Protein AF-A0A3G1RLX0-F1 (afdb_monomer)

Sequence (71 aa):
MFKNILLPYDFENDFSAIPDYLEKVTDEDSVVVIYHVVTENDLAISVKYYNKHKEDIIREKEKNSLHFYVN

Foldseek 3Di:
DAQEAEAEDEPVDDCVVVVVVCVVVDDPNHDYHYDYDDDPVNQVCCCPPVVAHPVNVVVVSVVVVVVVVPD

pLDDT: mean 80.17, std 12.58, range [31.91, 92.25]

Mean predicted aligned error: 6.84 Å

Secondary structure (DSSP, 8-state):
--SEEEEE--TTS--TTHHHHHTTT--TT-EEEEE----HHHHHHHHHHH---HHHHHHHHHHHHHTTS--

Solvent-accessible surface area (backbone atoms only — not comparable to full-atom values): 4422 Å² total; per-residue (Å²): 114,45,58,70,41,80,41,80,46,64,87,88,52,86,64,81,69,50,59,73,52,46,65,76,42,42,52,98,83,35,46,78,47,79,46,64,89,77,53,73,64,58,51,51,47,32,37,73,77,67,71,38,51,74,68,53,54,49,52,53,51,48,50,61,61,49,60,66,78,77,112

Structure (mmCIF, N/CA/C/O backbone):
data_AF-A0A3G1RLX0-F1
#
_entry.id   AF-A0A3G1RLX0-F1
#
loop_
_atom_site.group_PDB
_atom_site.id
_atom_site.type_symbol
_atom_site.label_atom_id
_atom_site.label_alt_id
_atom_site.label_comp_id
_atom_site.label_asym_id
_atom_site.label_entity_id
_atom_site.label_seq_id
_atom_site.pdbx_PDB_ins_code
_atom_site.Cartn_x
_atom_site.Cartn_y
_atom_site.Cartn_z
_atom_site.occupancy
_atom_site.B_iso_or_equiv
_atom_site.auth_seq_id
_atom_site.auth_comp_id
_atom_site.auth_asym_id
_atom_site.auth_atom_id
_atom_site.pdbx_PDB_model_num
ATOM 1 N N . MET A 1 1 ? -15.116 3.622 13.275 1.00 82.25 1 MET A N 1
ATOM 2 C CA . MET A 1 1 ? -14.034 2.766 12.768 1.00 82.25 1 MET A CA 1
ATOM 3 C C . MET A 1 1 ? -14.479 2.115 11.476 1.00 82.25 1 MET A C 1
ATOM 5 O O . MET A 1 1 ? -15.630 1.688 11.385 1.00 82.25 1 MET A O 1
ATOM 9 N N . PHE A 1 2 ? -13.637 2.160 10.446 1.00 86.62 2 PHE A N 1
ATOM 10 C CA . PHE A 1 2 ? -13.996 1.706 9.102 1.00 86.62 2 PHE A CA 1
ATOM 11 C C . PHE A 1 2 ? -13.647 0.233 8.922 1.00 86.62 2 PHE A C 1
ATOM 13 O O . PHE A 1 2 ? -12.499 -0.146 9.092 1.00 86.62 2 PHE A O 1
ATOM 20 N N . LYS A 1 3 ? -14.621 -0.584 8.505 1.00 89.56 3 LYS A N 1
ATOM 21 C CA . LYS A 1 3 ? -14.411 -2.030 8.311 1.00 89.56 3 LYS A CA 1
ATOM 22 C C . LYS A 1 3 ? -13.607 -2.371 7.058 1.00 89.56 3 LYS A C 1
ATOM 24 O O . LYS A 1 3 ? -12.913 -3.375 7.043 1.00 89.56 3 LYS A O 1
ATOM 29 N N . ASN A 1 4 ? -13.702 -1.545 6.017 1.00 92.25 4 ASN A N 1
ATOM 30 C CA . ASN A 1 4 ? -12.965 -1.726 4.769 1.00 92.25 4 ASN A CA 1
ATOM 31 C C . ASN A 1 4 ? -12.344 -0.389 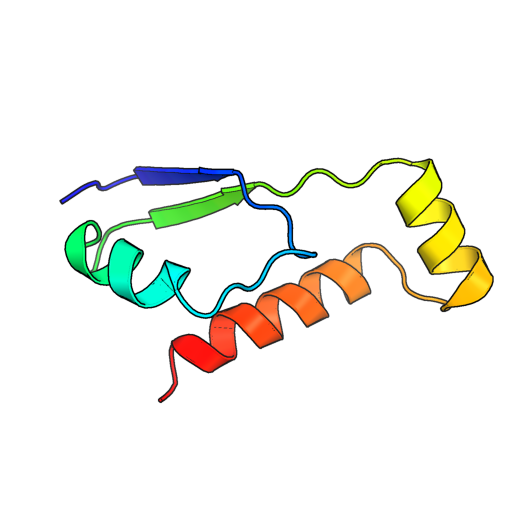4.371 1.00 92.25 4 ASN A C 1
ATOM 33 O O . ASN A 1 4 ? -13.070 0.586 4.165 1.00 92.25 4 ASN A O 1
ATOM 37 N N . ILE A 1 5 ? -11.020 -0.348 4.259 1.00 90.06 5 ILE A N 1
ATOM 38 C CA . ILE A 1 5 ? -10.260 0.845 3.892 1.00 90.06 5 ILE A CA 1
ATOM 39 C C . ILE A 1 5 ? -9.478 0.537 2.623 1.00 90.06 5 ILE A C 1
ATOM 41 O O . ILE A 1 5 ? -8.659 -0.376 2.604 1.00 90.06 5 ILE A O 1
ATOM 45 N N . LEU A 1 6 ? -9.715 1.312 1.565 1.00 90.50 6 LEU A N 1
ATOM 46 C CA . LEU A 1 6 ? -8.848 1.329 0.391 1.00 90.50 6 LEU A CA 1
ATOM 47 C C . LEU A 1 6 ? -7.851 2.472 0.559 1.00 90.50 6 LEU A C 1
ATOM 49 O O . LEU A 1 6 ? -8.247 3.637 0.561 1.00 90.50 6 LEU A O 1
ATOM 53 N N . LEU A 1 7 ? -6.573 2.134 0.696 1.00 87.81 7 LEU A N 1
ATOM 54 C CA . LEU A 1 7 ? -5.491 3.096 0.833 1.00 87.81 7 LEU A CA 1
ATOM 55 C C . LEU A 1 7 ? -4.712 3.181 -0.488 1.00 87.81 7 LEU A C 1
ATOM 57 O O . LEU A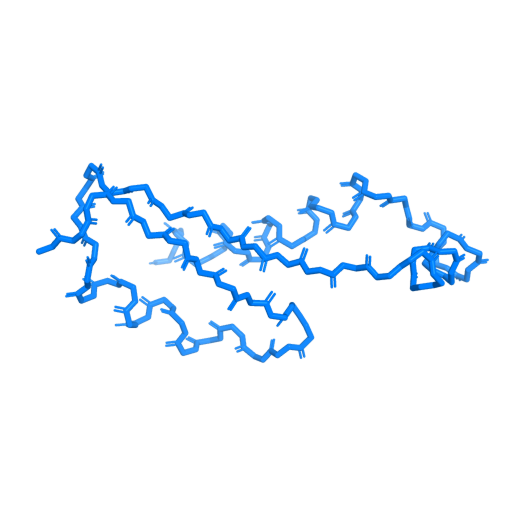 1 7 ? -3.851 2.333 -0.737 1.00 87.81 7 LEU A O 1
ATOM 61 N N . PRO A 1 8 ? -4.992 4.174 -1.351 1.00 87.81 8 PRO A N 1
ATOM 62 C CA . PRO A 1 8 ? -4.137 4.447 -2.494 1.00 87.81 8 PRO A CA 1
ATOM 63 C C . PRO A 1 8 ? -2.796 4.971 -1.981 1.00 87.81 8 PRO A C 1
ATOM 65 O O . PRO A 1 8 ? -2.745 5.998 -1.303 1.00 87.81 8 PRO A O 1
ATOM 68 N N . TYR A 1 9 ? -1.716 4.255 -2.277 1.00 84.44 9 TYR A N 1
ATOM 69 C CA . TYR A 1 9 ? -0.400 4.601 -1.765 1.00 84.44 9 TYR A CA 1
ATOM 70 C C . TYR A 1 9 ? 0.698 4.332 -2.786 1.00 84.44 9 TYR A C 1
ATOM 72 O O . TYR A 1 9 ? 0.753 3.278 -3.421 1.00 84.44 9 TYR A O 1
ATOM 80 N N . ASP A 1 10 ? 1.587 5.307 -2.927 1.00 82.75 10 ASP A N 1
ATOM 81 C CA . ASP A 1 10 ? 2.818 5.149 -3.682 1.00 82.75 10 ASP A CA 1
ATOM 82 C C . ASP A 1 10 ? 3.923 4.669 -2.741 1.00 82.75 10 ASP A C 1
ATOM 84 O O . ASP A 1 10 ? 4.278 5.384 -1.807 1.00 82.75 10 ASP A O 1
ATOM 88 N N . PHE A 1 11 ? 4.462 3.471 -2.977 1.00 74.38 11 PHE A N 1
ATOM 89 C CA . PHE A 1 11 ? 5.521 2.910 -2.146 1.00 74.38 11 PHE A CA 1
ATOM 90 C C . PHE A 1 11 ? 6.876 3.625 -2.256 1.00 74.38 11 PHE A C 1
ATOM 92 O O . PHE A 1 11 ? 7.812 3.213 -1.564 1.00 74.38 11 PHE A O 1
ATOM 99 N N . GLU A 1 12 ? 7.007 4.625 -3.126 1.00 76.25 12 GLU A N 1
ATOM 100 C CA . GLU A 1 12 ? 8.154 5.538 -3.157 1.00 76.25 12 GLU A CA 1
ATOM 101 C C . GLU A 1 12 ? 8.033 6.670 -2.125 1.00 76.25 12 GLU A C 1
ATOM 103 O O . GLU A 1 12 ? 9.021 7.336 -1.812 1.00 76.25 12 GLU A O 1
ATOM 108 N N . ASN A 1 13 ? 6.843 6.879 -1.557 1.00 75.56 13 ASN A N 1
ATOM 109 C CA . ASN A 1 13 ? 6.662 7.811 -0.452 1.00 75.56 13 ASN A CA 1
ATOM 110 C C . ASN A 1 13 ? 7.140 7.205 0.874 1.00 75.56 13 ASN A C 1
ATOM 112 O O . ASN A 1 13 ? 7.319 5.996 1.020 1.00 75.56 13 ASN A O 1
ATOM 116 N N . ASP A 1 14 ? 7.322 8.069 1.872 1.00 77.31 14 ASP A N 1
ATOM 117 C CA . ASP A 1 14 ? 7.575 7.628 3.240 1.00 77.31 14 ASP A CA 1
ATOM 118 C C . ASP A 1 14 ? 6.299 7.023 3.847 1.00 77.31 14 ASP A C 1
ATOM 120 O O . ASP A 1 14 ? 5.220 7.626 3.792 1.00 77.31 14 ASP A O 1
ATOM 124 N N . PHE A 1 15 ? 6.403 5.802 4.377 1.00 74.88 15 PHE A N 1
ATOM 125 C CA . PHE A 1 15 ? 5.286 5.084 5.000 1.00 74.88 15 PHE A CA 1
ATOM 126 C C . PHE A 1 15 ? 5.214 5.334 6.508 1.00 74.88 15 PHE A C 1
ATOM 128 O O . PHE A 1 15 ? 4.253 4.913 7.137 1.00 74.88 15 PHE A O 1
ATOM 135 N N . SER A 1 16 ? 6.187 6.032 7.100 1.00 77.81 16 SER A N 1
ATOM 136 C CA . SER A 1 16 ? 6.323 6.183 8.553 1.00 77.81 16 SER A CA 1
ATOM 137 C C . SER A 1 16 ? 5.098 6.795 9.247 1.00 77.81 16 SER A C 1
ATOM 139 O O . SER A 1 16 ? 4.756 6.378 10.347 1.00 77.81 16 SER A O 1
ATOM 141 N N . ALA A 1 17 ? 4.406 7.741 8.604 1.00 72.19 17 ALA A N 1
ATOM 142 C CA . ALA A 1 17 ? 3.267 8.458 9.189 1.00 72.19 17 ALA A CA 1
ATOM 143 C C . ALA A 1 17 ? 1.898 7.791 8.944 1.00 72.19 17 ALA A C 1
ATOM 145 O O . ALA A 1 17 ? 0.883 8.226 9.492 1.00 72.19 17 ALA A O 1
ATOM 146 N N . ILE A 1 18 ? 1.843 6.769 8.085 1.00 81.19 18 ILE A N 1
ATOM 147 C CA . ILE A 1 18 ? 0.600 6.085 7.712 1.00 81.19 18 ILE A CA 1
ATOM 148 C C . ILE A 1 18 ? 0.074 5.173 8.840 1.00 81.19 18 ILE A C 1
ATOM 150 O O . ILE A 1 18 ? -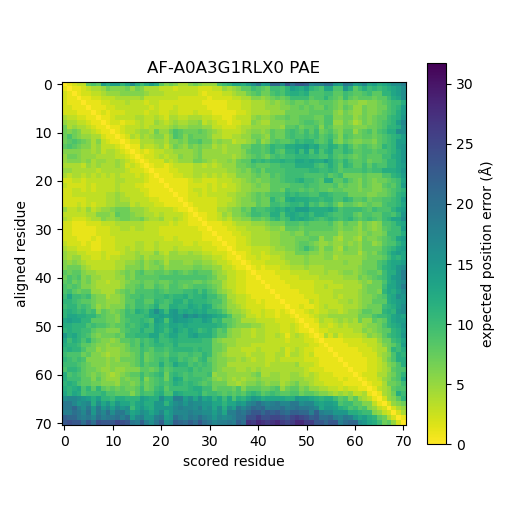1.128 5.252 9.112 1.00 81.19 18 ILE A O 1
ATOM 154 N N . PRO A 1 19 ? 0.907 4.362 9.529 1.00 81.75 19 PRO A N 1
ATOM 155 C CA . PRO A 1 19 ? 0.475 3.531 10.655 1.00 81.75 19 PRO A CA 1
ATOM 156 C C . PRO A 1 19 ? -0.285 4.308 11.737 1.00 81.75 19 PRO A C 1
ATOM 158 O O . PRO A 1 19 ? -1.426 3.964 12.037 1.00 81.75 19 PRO A O 1
ATOM 161 N N . ASP A 1 20 ? 0.269 5.427 12.214 1.00 82.5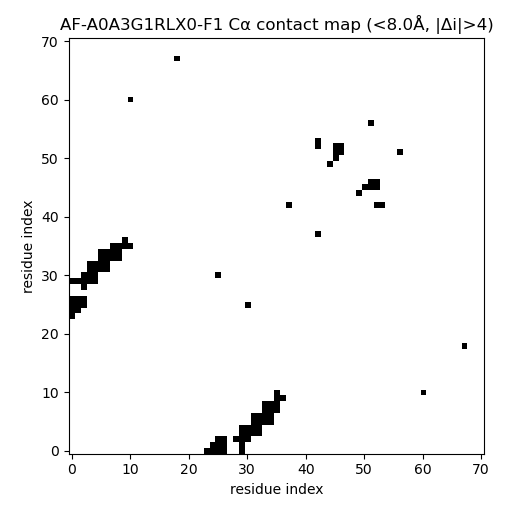0 20 ASP A N 1
ATOM 162 C CA . ASP A 1 20 ? -0.342 6.272 13.254 1.00 82.50 20 ASP A CA 1
ATOM 163 C C . ASP A 1 20 ? -1.729 6.812 12.873 1.00 82.50 20 ASP A C 1
ATOM 165 O O . ASP A 1 20 ? -2.557 7.139 13.732 1.00 82.50 20 ASP A O 1
ATOM 169 N N . TYR A 1 21 ? -1.969 7.009 11.575 1.00 83.44 21 TYR A N 1
ATOM 170 C CA . TYR A 1 21 ? -3.274 7.417 11.077 1.00 83.44 21 TYR A CA 1
ATOM 171 C C . TYR A 1 21 ? -4.228 6.227 11.000 1.00 83.44 21 TYR A C 1
ATOM 173 O O . TYR A 1 21 ? -5.372 6.351 11.438 1.00 83.44 21 TYR A O 1
ATOM 181 N N . LEU A 1 22 ? -3.760 5.088 10.479 1.00 85.94 22 LEU A N 1
ATOM 182 C CA . LEU A 1 22 ? -4.556 3.869 10.353 1.00 85.94 22 LEU A CA 1
ATOM 183 C C . LEU A 1 22 ? -5.063 3.392 11.717 1.00 85.94 22 LEU A C 1
ATOM 185 O O . LEU A 1 22 ? -6.262 3.166 11.842 1.00 85.94 22 LEU A O 1
ATOM 189 N N . GLU A 1 23 ? -4.226 3.393 12.756 1.00 86.12 23 GLU A N 1
ATOM 190 C CA . GLU A 1 23 ? -4.623 3.027 14.127 1.00 86.12 23 GLU A CA 1
ATOM 191 C C . GLU A 1 23 ? -5.814 3.832 14.665 1.00 86.12 23 GLU A C 1
ATOM 193 O O . GLU A 1 23 ? -6.609 3.333 15.457 1.00 86.12 23 GLU A O 1
ATOM 198 N N . LYS A 1 24 ? -5.979 5.086 14.230 1.00 88.62 24 LYS A N 1
ATOM 199 C CA . LYS A 1 24 ? -7.086 5.951 14.674 1.00 88.62 24 LYS A CA 1
ATOM 200 C C . LYS A 1 24 ? -8.394 5.661 13.942 1.00 88.62 24 LYS A C 1
ATOM 202 O O . LYS A 1 24 ? -9.445 6.152 14.359 1.00 88.62 24 LYS A O 1
ATOM 207 N N . VAL A 1 25 ? -8.336 4.930 12.829 1.00 87.38 25 VAL A N 1
ATOM 208 C CA . VAL A 1 25 ? -9.457 4.735 11.900 1.00 87.38 25 VAL A CA 1
ATOM 209 C C . VAL A 1 25 ? -9.791 3.260 11.616 1.00 87.38 25 VAL A C 1
ATOM 211 O O . VAL A 1 25 ? -10.856 3.010 11.035 1.00 87.38 25 VAL A O 1
ATOM 214 N N . THR A 1 26 ? -8.971 2.308 12.094 1.00 89.12 26 THR A N 1
ATOM 215 C CA . THR A 1 26 ? -9.178 0.840 12.070 1.00 89.12 26 THR A CA 1
ATOM 216 C C . THR A 1 26 ? -9.423 0.191 13.446 1.00 89.12 26 THR A C 1
ATOM 218 O O . THR A 1 26 ? -8.714 0.485 14.400 1.00 89.12 26 THR A O 1
ATOM 221 N N . ASP A 1 27 ? -10.352 -0.766 13.512 1.00 89.62 27 ASP A N 1
ATOM 222 C CA . ASP A 1 27 ? -10.533 -1.731 14.618 1.00 89.62 27 ASP A CA 1
ATOM 223 C C . ASP A 1 27 ? -9.889 -3.100 14.293 1.00 89.62 27 ASP A C 1
ATOM 225 O O . ASP A 1 27 ? -9.471 -3.330 13.160 1.00 89.62 27 ASP A O 1
ATOM 229 N N . GLU A 1 28 ? -9.890 -4.045 15.245 1.00 86.00 28 GLU A N 1
ATOM 230 C CA . GLU A 1 28 ? -9.340 -5.414 15.096 1.00 86.00 28 GLU A CA 1
ATOM 231 C C . GLU A 1 28 ? -9.849 -6.188 13.866 1.00 86.00 28 GLU A C 1
ATOM 233 O O . GLU A 1 28 ? -9.125 -6.995 13.290 1.00 86.00 28 GLU A O 1
ATOM 238 N N . ASP A 1 29 ? -11.096 -5.959 13.456 1.00 89.31 29 ASP A N 1
ATOM 239 C CA . ASP A 1 29 ? -11.740 -6.625 12.319 1.00 89.31 29 ASP A CA 1
ATOM 240 C C . ASP A 1 29 ? -11.714 -5.787 11.030 1.00 89.31 29 ASP A C 1
ATOM 242 O O . ASP A 1 29 ? -12.402 -6.106 10.057 1.00 89.31 29 ASP A O 1
ATOM 246 N N . SER A 1 30 ? -10.959 -4.689 11.021 1.00 90.75 30 SER A N 1
ATOM 247 C CA . SER A 1 30 ? -10.862 -3.806 9.863 1.00 90.75 30 SER A CA 1
ATOM 248 C C . SER A 1 30 ? -9.868 -4.345 8.844 1.00 90.75 30 SER A C 1
ATOM 250 O O . SER A 1 30 ? -8.749 -4.729 9.174 1.00 90.75 30 SER A O 1
ATOM 252 N N . VAL A 1 31 ? -10.264 -4.328 7.575 1.00 89.56 31 VAL A N 1
ATOM 253 C CA . VAL A 1 31 ? -9.423 -4.741 6.453 1.00 89.56 31 VAL A CA 1
ATOM 254 C C . VAL A 1 31 ? -8.907 -3.503 5.732 1.00 89.56 31 VAL A C 1
ATOM 256 O O . VAL A 1 31 ? -9.689 -2.702 5.212 1.00 89.56 31 VAL A O 1
ATOM 259 N N . VAL A 1 32 ? -7.583 -3.363 5.667 1.00 88.00 32 VAL A N 1
ATOM 260 C CA . VAL A 1 32 ? -6.908 -2.317 4.891 1.00 88.00 32 VAL A CA 1
ATOM 261 C C . VAL A 1 32 ? -6.333 -2.933 3.621 1.00 88.00 32 VAL A C 1
ATOM 263 O O . VAL A 1 32 ? -5.481 -3.816 3.672 1.00 88.00 32 VAL A O 1
ATOM 266 N N . VAL A 1 33 ? -6.792 -2.454 2.469 1.00 88.94 33 VAL A N 1
ATOM 267 C CA . VAL A 1 33 ? -6.268 -2.819 1.153 1.00 88.94 33 VAL A CA 1
ATOM 268 C C . VAL A 1 33 ? -5.381 -1.68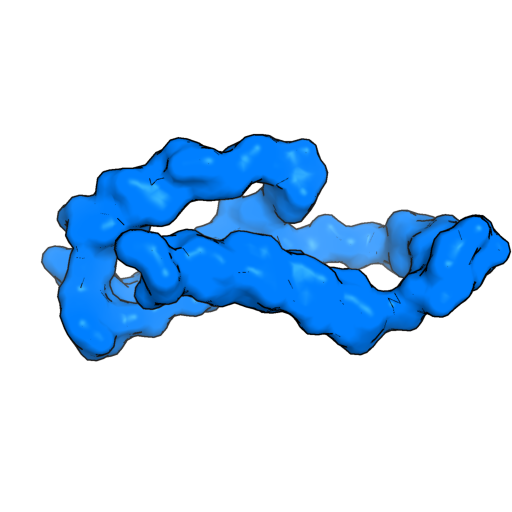5 0.665 1.00 88.94 33 VAL A C 1
ATOM 270 O O . VAL A 1 33 ? -5.868 -0.592 0.373 1.00 88.94 33 VAL A O 1
ATOM 273 N N . ILE A 1 34 ? -4.081 -1.945 0.559 1.00 84.44 34 ILE A N 1
ATOM 274 C CA . ILE A 1 34 ? -3.127 -0.995 -0.016 1.00 84.44 34 ILE A CA 1
ATOM 275 C C . ILE A 1 34 ? -3.143 -1.154 -1.535 1.00 84.44 34 ILE A C 1
ATOM 277 O O . ILE A 1 34 ? -2.911 -2.244 -2.057 1.00 84.44 34 ILE A O 1
ATOM 281 N N . TYR A 1 35 ? -3.417 -0.063 -2.243 1.00 86.62 35 TYR A N 1
ATOM 282 C CA . TYR A 1 35 ? -3.450 -0.034 -3.699 1.00 86.62 35 TYR A CA 1
ATOM 283 C C . TYR A 1 35 ? -2.312 0.827 -4.240 1.00 86.62 35 TYR A C 1
ATOM 285 O O . TYR A 1 35 ? -2.355 2.055 -4.163 1.00 86.62 35 TYR A O 1
ATOM 293 N N . HIS A 1 36 ? -1.309 0.158 -4.803 1.00 84.50 36 HIS A N 1
ATOM 294 C CA . HIS A 1 36 ? -0.151 0.778 -5.433 1.00 84.50 36 HIS A CA 1
ATOM 295 C C . HIS A 1 36 ? -0.150 0.495 -6.938 1.00 84.50 36 HIS A C 1
ATOM 297 O O . HIS A 1 36 ? -0.327 -0.649 -7.361 1.00 84.50 36 HIS A O 1
ATOM 303 N N . VAL A 1 37 ? 0.051 1.534 -7.749 1.00 85.06 37 VAL A N 1
ATOM 304 C CA . VAL A 1 37 ? 0.096 1.423 -9.211 1.00 85.06 37 VAL A CA 1
ATOM 305 C C . VAL A 1 37 ? 1.548 1.429 -9.665 1.00 85.06 37 VAL A C 1
ATOM 307 O O . VAL A 1 37 ? 2.268 2.385 -9.413 1.00 85.06 37 VAL A O 1
AT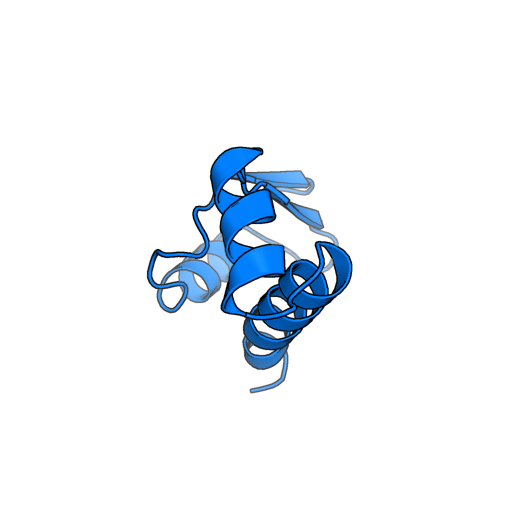OM 310 N N . VAL A 1 38 ? 1.940 0.381 -10.388 1.00 82.94 38 VAL A N 1
ATOM 311 C CA . VAL A 1 38 ? 3.247 0.267 -11.046 1.00 82.94 38 VAL A CA 1
ATOM 312 C C . VAL A 1 38 ? 3.012 0.271 -12.550 1.00 82.94 38 VAL A C 1
ATOM 314 O O . VAL A 1 38 ? 2.164 -0.485 -13.034 1.00 82.94 38 VAL A O 1
ATOM 317 N N . THR A 1 39 ? 3.731 1.106 -13.301 1.00 87.19 39 THR A N 1
ATOM 318 C CA . THR A 1 39 ? 3.615 1.090 -14.764 1.00 87.19 39 THR A CA 1
ATOM 319 C C . THR A 1 39 ? 4.360 -0.107 -15.358 1.00 87.19 39 THR A C 1
ATOM 321 O O . THR A 1 39 ? 5.292 -0.649 -14.762 1.00 87.19 39 THR A O 1
ATOM 324 N N . GLU A 1 40 ? 3.991 -0.522 -16.572 1.00 85.81 40 GLU A N 1
ATOM 325 C CA . GLU A 1 40 ? 4.718 -1.588 -17.278 1.00 85.81 40 GLU A CA 1
ATOM 326 C C . GLU A 1 40 ? 6.195 -1.236 -17.497 1.00 85.81 40 GLU A C 1
ATOM 328 O O . GLU A 1 40 ? 7.055 -2.115 -17.447 1.00 85.81 40 GLU A O 1
ATOM 333 N N . ASN A 1 41 ? 6.497 0.050 -17.696 1.00 88.62 41 ASN A N 1
ATOM 334 C CA . ASN A 1 41 ? 7.865 0.518 -17.866 1.00 88.62 41 ASN A CA 1
ATOM 335 C C . ASN A 1 41 ? 8.671 0.377 -16.567 1.00 88.62 41 ASN A C 1
ATOM 337 O O . ASN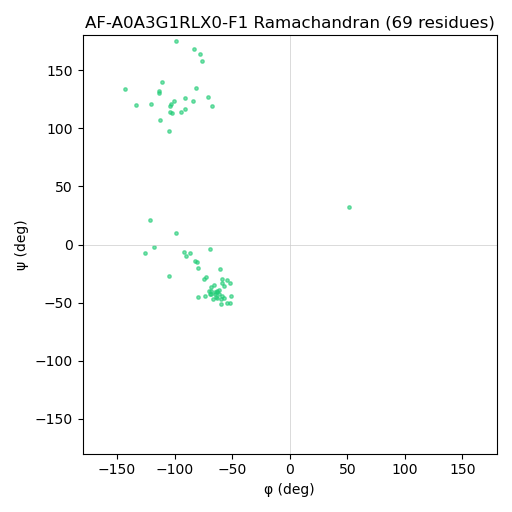 A 1 41 ? 9.799 -0.111 -16.607 1.00 88.62 41 ASN A O 1
ATOM 341 N N . ASP A 1 42 ? 8.084 0.723 -15.419 1.00 83.25 42 ASP A N 1
ATOM 342 C CA . ASP A 1 42 ? 8.740 0.572 -14.114 1.00 83.25 42 ASP A CA 1
ATOM 343 C C . ASP A 1 42 ? 9.021 -0.902 -13.808 1.00 83.25 42 ASP A C 1
ATOM 345 O O . ASP A 1 42 ? 10.118 -1.261 -13.374 1.00 83.25 42 ASP A O 1
ATOM 349 N N . LEU A 1 43 ? 8.069 -1.786 -14.125 1.00 85.62 43 LEU A N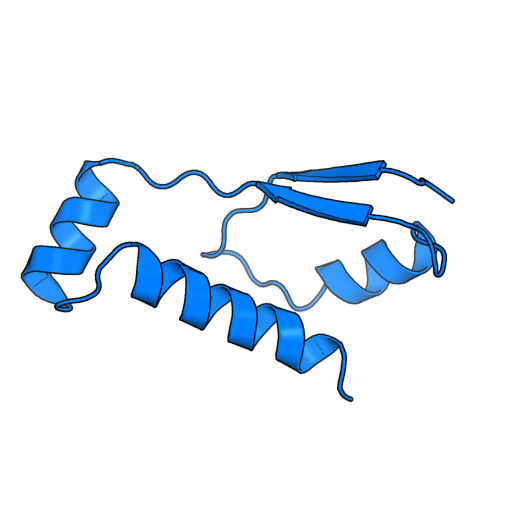 1
ATOM 350 C CA . LEU A 1 43 ? 8.262 -3.228 -13.988 1.00 85.62 43 LEU A CA 1
ATOM 351 C C . LEU A 1 43 ? 9.352 -3.749 -14.939 1.00 85.62 43 LEU A C 1
ATOM 353 O O . LEU A 1 43 ? 10.202 -4.544 -14.532 1.00 85.62 43 LEU A O 1
ATOM 357 N N . ALA A 1 44 ? 9.371 -3.288 -16.191 1.00 86.88 44 ALA A N 1
ATOM 358 C CA . ALA A 1 44 ? 10.392 -3.669 -17.162 1.00 86.88 44 ALA A CA 1
ATOM 359 C C . ALA A 1 44 ? 11.793 -3.206 -16.731 1.00 86.88 44 ALA A C 1
ATOM 361 O O . ALA A 1 44 ? 12.759 -3.961 -16.859 1.00 86.88 44 ALA A O 1
ATOM 362 N N . ILE A 1 45 ? 11.909 -1.996 -16.177 1.00 87.00 45 ILE A N 1
ATOM 363 C CA . ILE A 1 45 ? 13.146 -1.467 -15.590 1.00 87.00 45 ILE A CA 1
ATOM 364 C C . ILE A 1 45 ? 13.564 -2.319 -14.385 1.00 87.00 45 ILE A C 1
ATOM 366 O O . ILE A 1 45 ? 14.725 -2.724 -14.309 1.00 87.00 45 ILE A O 1
ATOM 370 N N . SER A 1 46 ? 12.628 -2.651 -13.490 1.00 83.88 46 SER A N 1
ATOM 371 C CA . SER A 1 46 ? 12.868 -3.498 -12.314 1.00 83.88 46 SER A CA 1
ATOM 372 C C . SER A 1 46 ? 13.498 -4.842 -12.683 1.00 83.88 46 SER A C 1
ATOM 374 O O . SER A 1 46 ? 14.540 -5.230 -12.146 1.00 83.88 46 SER A O 1
ATOM 376 N N . VAL A 1 47 ? 12.907 -5.533 -13.658 1.00 85.94 47 VAL A N 1
ATOM 377 C CA . VAL A 1 47 ? 13.415 -6.822 -14.141 1.00 85.94 47 VAL A CA 1
ATOM 378 C C . VAL A 1 47 ? 14.769 -6.639 -14.826 1.00 85.94 47 VAL A C 1
ATOM 380 O O . VAL A 1 47 ? 15.715 -7.364 -14.530 1.00 85.94 47 VAL A O 1
ATOM 383 N N . LYS A 1 48 ? 14.892 -5.648 -15.715 1.00 87.56 48 LYS A N 1
ATOM 384 C CA . LYS A 1 48 ? 16.085 -5.464 -16.550 1.00 87.56 48 LYS A CA 1
ATOM 385 C C . LYS A 1 48 ? 17.326 -5.052 -15.760 1.00 87.56 48 LYS A C 1
ATOM 387 O O . LYS A 1 48 ? 18.420 -5.502 -16.091 1.00 87.56 48 LYS A O 1
ATOM 392 N N . TYR A 1 49 ? 17.175 -4.171 -14.775 1.00 88.06 49 TYR A N 1
ATOM 393 C CA . TYR A 1 49 ? 18.307 -3.564 -14.071 1.00 88.06 49 TYR A CA 1
ATOM 394 C C . TYR A 1 49 ? 18.528 -4.129 -12.670 1.00 88.06 49 TYR A C 1
ATOM 396 O O . TYR A 1 49 ? 19.665 -4.136 -12.205 1.00 88.06 49 TYR A O 1
ATOM 404 N N . TYR A 1 50 ? 17.478 -4.627 -12.014 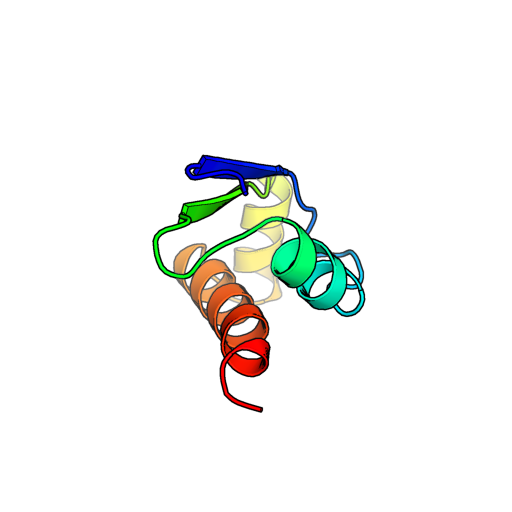1.00 83.69 50 TYR A N 1
ATOM 405 C CA . TYR A 1 50 ? 17.553 -5.106 -10.632 1.00 83.69 50 TYR A CA 1
ATOM 406 C C . TYR A 1 50 ? 17.234 -6.599 -10.491 1.00 83.69 50 TYR A C 1
ATOM 408 O O . TYR A 1 50 ? 17.325 -7.124 -9.385 1.00 83.69 50 TYR A O 1
ATOM 416 N N . ASN A 1 51 ? 16.885 -7.287 -11.590 1.00 85.25 51 ASN A N 1
ATOM 417 C CA . ASN A 1 51 ? 16.455 -8.690 -11.604 1.00 85.25 51 ASN A CA 1
ATOM 418 C C . ASN A 1 51 ? 15.324 -8.973 -10.596 1.00 85.25 51 ASN A C 1
ATOM 420 O O . ASN A 1 51 ? 15.260 -10.048 -10.002 1.00 85.25 51 ASN A O 1
ATOM 424 N N . LYS A 1 52 ? 14.460 -7.974 -10.373 1.00 85.88 52 LYS A N 1
ATOM 425 C CA . LYS A 1 52 ? 13.338 -8.038 -9.437 1.00 85.88 52 LYS A CA 1
ATOM 426 C C . LYS A 1 52 ? 12.045 -8.208 -10.206 1.00 85.88 52 LYS A C 1
ATOM 428 O O . LYS A 1 52 ? 11.634 -7.306 -10.946 1.00 85.88 52 LYS A O 1
ATOM 433 N N . HIS A 1 53 ? 11.412 -9.358 -10.017 1.00 86.31 53 HIS A N 1
ATOM 434 C CA . HIS A 1 53 ? 10.110 -9.655 -10.587 1.00 86.31 53 HIS A CA 1
ATOM 435 C C . HIS A 1 53 ? 8.994 -9.076 -9.717 1.00 86.31 53 HIS A C 1
ATOM 437 O O . HIS A 1 53 ? 9.213 -8.637 -8.586 1.00 86.31 53 HIS A O 1
ATOM 443 N N . LYS A 1 54 ? 7.774 -9.070 -10.258 1.00 79.88 54 LYS A N 1
ATOM 444 C CA . LYS A 1 54 ? 6.591 -8.525 -9.585 1.00 79.88 54 LYS A CA 1
ATOM 445 C C . LYS A 1 54 ? 6.425 -9.096 -8.172 1.00 79.88 54 LYS A C 1
ATOM 447 O O . LYS A 1 54 ? 6.151 -8.354 -7.236 1.00 79.88 54 LYS A O 1
ATOM 452 N N . GLU A 1 55 ? 6.609 -10.401 -8.018 1.00 83.12 55 GLU A N 1
ATOM 453 C CA . GLU A 1 55 ? 6.468 -11.111 -6.748 1.00 83.12 55 GLU A CA 1
ATOM 454 C C . GLU A 1 55 ? 7.524 -10.678 -5.724 1.00 83.12 55 GLU A C 1
ATOM 456 O O . GLU A 1 55 ? 7.220 -10.593 -4.536 1.00 83.12 55 GLU A O 1
ATOM 461 N N . ASP A 1 56 ? 8.741 -10.368 -6.172 1.00 84.56 56 ASP A N 1
ATOM 462 C CA . ASP A 1 56 ? 9.816 -9.890 -5.300 1.00 84.56 56 ASP A CA 1
ATOM 463 C C . ASP A 1 56 ? 9.509 -8.481 -4.788 1.00 84.56 56 ASP A C 1
ATOM 465 O O . ASP A 1 56 ? 9.646 -8.214 -3.595 1.00 84.56 56 ASP A O 1
ATOM 469 N N . ILE A 1 57 ? 9.012 -7.606 -5.672 1.00 79.12 57 ILE A N 1
ATOM 470 C CA . ILE A 1 57 ? 8.570 -6.250 -5.318 1.00 79.12 57 ILE A CA 1
ATOM 471 C C . ILE A 1 57 ? 7.450 -6.321 -4.273 1.00 79.12 57 ILE A C 1
ATOM 473 O O . ILE A 1 57 ? 7.513 -5.626 -3.262 1.00 79.12 57 ILE A O 1
ATOM 477 N N . ILE A 1 58 ? 6.448 -7.184 -4.484 1.00 77.38 58 ILE A N 1
ATOM 478 C CA . ILE A 1 58 ? 5.341 -7.366 -3.534 1.00 77.38 58 ILE A CA 1
ATOM 479 C C . ILE A 1 58 ? 5.874 -7.821 -2.173 1.00 77.38 58 ILE A C 1
ATOM 481 O O . ILE A 1 58 ? 5.589 -7.168 -1.174 1.00 77.38 58 ILE A O 1
ATOM 485 N N . ARG A 1 59 ? 6.699 -8.875 -2.121 1.00 81.69 59 ARG A N 1
ATOM 486 C CA . ARG A 1 59 ? 7.238 -9.401 -0.853 1.00 81.69 59 ARG A CA 1
ATOM 487 C C . ARG A 1 59 ? 8.092 -8.389 -0.098 1.00 81.69 59 ARG A C 1
ATOM 489 O O . ARG A 1 59 ? 8.037 -8.341 1.128 1.00 81.69 59 ARG A O 1
ATOM 496 N N . GLU A 1 60 ? 8.910 -7.601 -0.794 1.00 79.38 60 GLU A N 1
ATOM 497 C CA . GLU A 1 60 ? 9.726 -6.562 -0.157 1.00 79.38 60 GLU A CA 1
ATOM 498 C C . GLU A 1 60 ? 8.853 -5.481 0.482 1.00 79.38 60 GLU A C 1
ATOM 500 O O . GLU A 1 60 ? 9.091 -5.090 1.628 1.00 79.38 60 GLU A O 1
ATOM 505 N N . LYS A 1 61 ? 7.821 -5.025 -0.232 1.00 75.12 61 LYS A N 1
ATOM 506 C CA . LYS A 1 61 ? 6.901 -4.010 0.284 1.00 75.12 61 LYS A CA 1
ATOM 507 C C . LYS A 1 61 ? 6.029 -4.577 1.411 1.00 75.12 61 LYS A C 1
ATOM 509 O O . LYS A 1 61 ? 5.910 -3.923 2.440 1.00 75.12 61 LYS A O 1
ATOM 514 N N . GLU A 1 62 ? 5.544 -5.817 1.298 1.00 74.38 62 GLU A N 1
ATOM 515 C CA . GLU A 1 62 ? 4.859 -6.535 2.385 1.00 74.38 62 GLU A CA 1
ATOM 516 C C . GLU A 1 62 ? 5.731 -6.636 3.634 1.00 74.38 62 GLU A C 1
ATOM 518 O O . GLU A 1 62 ? 5.262 -6.346 4.729 1.00 74.38 62 GLU A O 1
ATOM 523 N N . LYS A 1 63 ? 7.010 -7.005 3.492 1.00 75.50 63 LYS A N 1
ATOM 524 C CA . LYS A 1 63 ? 7.939 -7.099 4.623 1.00 75.50 63 LYS A CA 1
ATOM 525 C C . LYS A 1 63 ? 8.131 -5.748 5.308 1.00 75.50 63 LYS A C 1
ATOM 527 O O . LYS A 1 63 ? 8.140 -5.694 6.536 1.00 75.50 63 LYS A O 1
ATOM 532 N N . ASN A 1 64 ? 8.265 -4.675 4.531 1.00 68.94 64 ASN A N 1
ATOM 533 C CA . ASN A 1 64 ? 8.372 -3.327 5.079 1.00 68.94 64 ASN A CA 1
ATOM 534 C C . ASN A 1 64 ? 7.081 -2.922 5.797 1.00 68.94 64 ASN A C 1
ATOM 536 O O . ASN A 1 64 ? 7.166 -2.378 6.888 1.00 68.94 64 ASN A O 1
ATOM 540 N N . SER A 1 65 ? 5.906 -3.255 5.255 1.00 64.75 65 SER A N 1
ATOM 541 C CA . SER A 1 65 ? 4.610 -3.006 5.900 1.00 64.75 65 SER A CA 1
ATOM 542 C C . SER A 1 65 ? 4.377 -3.865 7.156 1.00 64.75 65 SER A C 1
ATOM 544 O O . SER A 1 65 ? 3.824 -3.374 8.134 1.00 64.75 65 SER A O 1
ATOM 546 N N . LEU A 1 66 ? 4.826 -5.125 7.173 1.00 58.75 66 LEU A N 1
ATOM 547 C CA . LEU A 1 66 ? 4.714 -6.050 8.311 1.00 58.75 66 LEU A CA 1
ATOM 548 C C . LEU A 1 66 ? 5.665 -5.705 9.457 1.00 58.75 66 LEU A C 1
ATOM 550 O O . LEU A 1 66 ? 5.345 -5.988 10.608 1.00 58.75 66 LEU A O 1
ATOM 554 N N . HIS A 1 67 ? 6.813 -5.081 9.178 1.00 51.81 67 HIS A N 1
ATOM 555 C CA . HIS A 1 67 ? 7.738 -4.640 10.227 1.00 51.81 67 HIS A CA 1
ATOM 556 C C . HIS A 1 67 ? 7.098 -3.624 11.194 1.00 51.81 67 HIS A C 1
ATOM 558 O O . HIS A 1 67 ? 7.538 -3.509 12.336 1.00 51.81 67 HIS A O 1
ATOM 564 N N . PHE A 1 68 ? 6.024 -2.949 10.769 1.00 45.97 68 PHE A N 1
ATOM 565 C CA . PHE A 1 68 ? 5.237 -2.043 11.607 1.00 45.97 68 PHE A CA 1
ATOM 566 C C . PHE A 1 68 ? 4.239 -2.755 12.534 1.00 45.97 68 PHE A C 1
ATOM 568 O O . PHE A 1 68 ? 3.851 -2.176 13.536 1.00 45.97 68 PHE A O 1
ATOM 575 N N . TYR A 1 69 ? 3.850 -4.004 12.255 1.00 41.44 69 TYR A N 1
ATOM 576 C CA . TYR A 1 69 ? 2.916 -4.768 13.102 1.00 41.44 69 TYR A CA 1
ATOM 577 C C . TYR A 1 69 ? 3.602 -5.530 14.254 1.00 41.44 69 TYR A C 1
ATOM 579 O O . TYR A 1 69 ? 2.913 -6.135 15.072 1.00 41.44 69 TYR A O 1
ATOM 587 N N . VAL A 1 70 ? 4.942 -5.559 14.309 1.00 31.91 70 VAL A N 1
ATOM 588 C CA . VAL A 1 70 ? 5.718 -6.382 15.267 1.00 31.91 70 VAL A CA 1
ATOM 589 C C . VAL A 1 70 ? 6.641 -5.541 16.167 1.00 31.91 70 VAL A C 1
ATOM 591 O O . VAL A 1 70 ? 7.600 -6.071 16.721 1.00 31.91 70 VAL A O 1
ATOM 594 N N . ASN A 1 71 ? 6.376 -4.243 16.337 1.00 33.41 71 ASN A N 1
ATOM 595 C CA . ASN A 1 71 ? 7.039 -3.420 17.359 1.00 33.41 71 ASN A CA 1
ATOM 596 C C . ASN A 1 71 ? 6.036 -2.913 18.388 1.00 33.41 71 ASN A C 1
ATOM 598 O O . ASN A 1 71 ? 4.972 -2.426 17.958 1.00 33.41 71 ASN A O 1
#

Nearest PDB structures (foldseek):
  5kc9-assembly1_A  TM=4.851E-01  e=2.077E-01  Mus musculus
  5kc9-assembly1_B  TM=4.824E-01  e=7.238E-01  Mus musculus
  5fwy-assembly2_C  TM=4.935E-01  e=1.783E+00  Rattus norvegicus
  7mq9-assembly1_SM  TM=3.739E-01  e=4.709E+00  Homo sapiens

Organism: Staphylococcus epidermidis (NCBI:txid1282)

Radius of gyration: 14.09 Å; Cα contacts (8 Å, |Δi|>4): 52; chains: 1; bounding box: 33×20×35 Å